Protein AF-A0A9P6AMF5-F1 (afdb_monomer_lite)

Secondary structure (DSSP, 8-state):
---------TT-B-TTS-BHHHHHHHHHHHHHHHHHHHHHHHHHHHHHHHHHHHHHHTT--GGGGTSSS--TTSSSSS----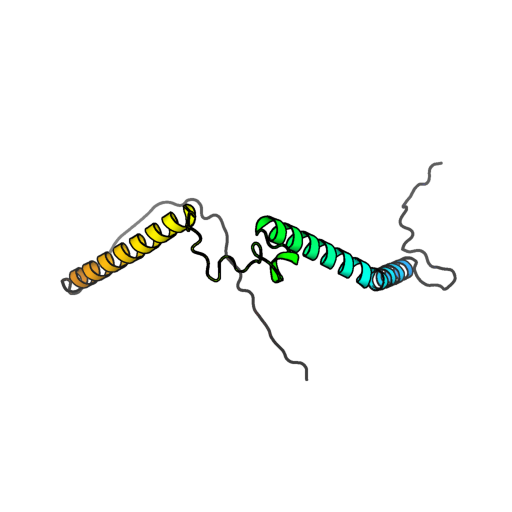--HHHHHHHHHHHHHHHHHHHHHHHHHHHHTT---------------------PPPP---------

Radius of gyration: 34.19 Å; chains: 1; bounding box: 90×81×62 Å

Organism: NCBI:txid1448309

Foldseek 3Di:
DDPPDDPPQQQPADPVRHGNVVVVVVVVVVVVVVCVVVVVVVVVVVVVVVVVVVQVVQQADPVVVVPDDGHNCCVVDPPDPPPDPVVVVVVVVVVVVVVVVVVVVVVVVVVVVPDDDDDDDDDDDDDDDDDDDDDDDDDDDDDDDDDD

Sequence (148 aa):
MSSQKTSNNDSCRDLNGRRISTIKEASRMAEYIENEPLRKKAAAEAQRSKLEALEKQLGIEPDSASSSSGQPGQVAGKKHRFDDTEYLEQSRDLVEGVKSAVAAGLLKKRKKAKTTPESPSGAGSKSGADAATSLAPKPVATEVVTTS

InterPro domains:
  IPR051421 RNA Processing and DNA Damage Response Regulator [PTHR12786] (2-123)
  IPR053822 SDE2-like domain [PF22782] (1-103)

Structure (mmCIF, N/CA/C/O backbone):
data_AF-A0A9P6AMF5-F1
#
_entry.id   AF-A0A9P6AMF5-F1
#
loop_
_atom_site.group_PDB
_atom_site.id
_atom_site.type_symbol
_atom_site.label_atom_id
_atom_site.label_alt_id
_atom_site.label_comp_id
_atom_site.label_asym_id
_atom_site.label_entity_id
_atom_site.label_seq_id
_atom_site.pdbx_PDB_ins_code
_atom_site.Cartn_x
_atom_site.Cartn_y
_atom_site.Cartn_z
_atom_site.occupancy
_atom_site.B_iso_or_equiv
_atom_site.auth_seq_id
_atom_site.auth_comp_id
_atom_site.auth_asym_id
_atom_site.auth_atom_id
_atom_site.pdbx_PDB_model_num
ATOM 1 N N . MET A 1 1 ? 45.291 15.670 -14.246 1.00 51.41 1 MET A N 1
ATOM 2 C CA . MET A 1 1 ? 44.085 16.206 -14.916 1.00 51.41 1 MET A CA 1
ATOM 3 C C . MET A 1 1 ? 42.904 15.296 -14.585 1.00 51.41 1 MET A C 1
ATOM 5 O O . MET A 1 1 ? 42.774 14.253 -15.206 1.00 51.41 1 MET A O 1
ATOM 9 N N . SER A 1 2 ? 42.095 15.621 -13.571 1.00 61.12 2 SER A N 1
ATOM 10 C CA . SER A 1 2 ? 40.886 14.842 -13.248 1.00 61.12 2 SER A CA 1
ATOM 11 C C . SER A 1 2 ? 39.688 15.477 -13.953 1.00 61.12 2 SER A C 1
ATOM 13 O O . SER A 1 2 ? 39.132 16.467 -13.484 1.00 61.12 2 SER A O 1
ATOM 15 N N . SER A 1 3 ? 39.350 14.966 -15.138 1.00 65.19 3 SER A N 1
ATOM 16 C CA . SER A 1 3 ? 38.223 15.440 -15.948 1.00 65.19 3 SER A CA 1
ATOM 17 C C . SER A 1 3 ? 36.984 14.573 -15.712 1.00 65.19 3 SER A C 1
ATOM 19 O O . SER A 1 3 ? 36.466 13.950 -16.634 1.00 65.19 3 SER A O 1
ATOM 21 N N . GLN A 1 4 ? 36.491 14.526 -14.473 1.00 71.31 4 GLN A N 1
ATOM 22 C CA . GLN A 1 4 ? 35.154 14.002 -14.176 1.00 71.31 4 GLN A CA 1
ATOM 23 C C . GLN A 1 4 ? 34.115 15.105 -14.412 1.00 71.31 4 GLN A C 1
ATOM 25 O O . GLN A 1 4 ? 33.608 15.720 -13.479 1.00 71.31 4 GLN A O 1
ATOM 30 N N . LYS A 1 5 ? 33.827 15.414 -15.678 1.00 71.94 5 LYS A N 1
ATOM 31 C CA . LYS A 1 5 ? 32.755 16.350 -16.037 1.00 71.94 5 LYS A CA 1
ATOM 32 C C . LYS A 1 5 ? 31.586 15.561 -16.620 1.00 71.94 5 LYS A C 1
ATOM 34 O O . LYS A 1 5 ? 31.575 15.217 -17.793 1.00 71.94 5 LYS A O 1
ATOM 39 N N . THR A 1 6 ? 30.614 15.313 -15.740 1.00 75.38 6 THR A N 1
ATOM 40 C CA . THR A 1 6 ? 29.293 14.698 -15.966 1.00 75.38 6 THR A CA 1
ATOM 41 C C . THR A 1 6 ? 29.317 13.198 -16.303 1.00 75.38 6 THR A C 1
ATOM 43 O O . THR A 1 6 ? 29.848 12.773 -17.321 1.00 75.38 6 THR A O 1
ATOM 46 N N . SER A 1 7 ? 28.730 12.373 -15.429 1.00 82.38 7 SER A N 1
ATOM 47 C CA . SER A 1 7 ? 28.591 10.913 -15.599 1.00 82.38 7 SER A CA 1
ATOM 48 C C . SER A 1 7 ? 27.304 10.507 -16.328 1.00 82.38 7 SER A C 1
ATOM 50 O O . SER A 1 7 ? 27.022 9.321 -16.501 1.00 82.38 7 SER A O 1
ATOM 52 N N . ASN A 1 8 ? 26.500 11.483 -16.756 1.00 86.19 8 ASN A N 1
ATOM 53 C CA . ASN A 1 8 ? 25.252 11.228 -17.454 1.00 86.19 8 ASN A CA 1
ATOM 54 C C . ASN A 1 8 ? 25.523 11.028 -18.956 1.00 86.19 8 ASN A C 1
ATOM 56 O O . ASN A 1 8 ? 25.661 11.980 -19.719 1.00 86.19 8 ASN A O 1
ATOM 60 N N . ASN A 1 9 ? 25.602 9.762 -19.363 1.00 89.88 9 ASN A N 1
ATOM 61 C CA . ASN A 1 9 ? 25.845 9.336 -20.744 1.00 89.88 9 ASN A CA 1
ATOM 62 C C . ASN A 1 9 ? 24.547 9.172 -21.565 1.00 89.88 9 ASN A C 1
ATOM 64 O O . ASN A 1 9 ? 24.549 8.598 -22.646 1.00 89.88 9 ASN A O 1
ATOM 68 N N . ASP A 1 10 ? 23.407 9.629 -21.052 1.00 90.94 10 ASP A N 1
ATOM 69 C CA . ASP A 1 10 ? 22.094 9.292 -21.610 1.00 90.94 10 ASP A CA 1
ATOM 70 C C . ASP A 1 10 ? 21.819 9.934 -22.979 1.00 90.94 10 ASP A C 1
ATOM 72 O O . ASP A 1 10 ? 21.096 9.380 -23.810 1.00 90.94 10 ASP A O 1
ATOM 76 N N . SER A 1 11 ? 22.484 11.061 -23.244 1.00 90.38 11 SER A N 1
ATOM 77 C CA . SER A 1 11 ? 22.462 11.773 -24.525 1.00 90.38 11 SER A CA 1
ATOM 78 C C . SER A 1 11 ? 23.265 11.083 -25.634 1.00 90.38 11 SER A C 1
ATOM 80 O O . SER A 1 11 ? 23.099 11.431 -26.808 1.00 90.38 11 SER A O 1
ATOM 82 N N . CYS A 1 12 ? 24.149 10.139 -25.295 1.00 92.06 12 CYS A N 1
ATOM 83 C CA . CYS A 1 12 ? 24.970 9.434 -26.275 1.00 92.06 12 CYS A CA 1
ATOM 84 C C . CYS A 1 12 ? 24.122 8.475 -27.126 1.00 92.06 12 CYS A C 1
ATOM 86 O O . CYS A 1 12 ? 23.030 8.053 -26.734 1.00 92.06 12 CYS A O 1
ATOM 88 N N . ARG A 1 13 ? 24.618 8.155 -28.326 1.00 94.50 13 ARG A N 1
ATOM 89 C CA . ARG A 1 13 ? 23.953 7.260 -29.284 1.00 94.50 13 ARG A CA 1
ATOM 90 C C . ARG A 1 13 ? 24.713 5.937 -29.394 1.00 94.50 13 ARG A C 1
ATOM 92 O O . ARG A 1 13 ? 25.936 5.940 -29.291 1.00 94.50 13 ARG A O 1
ATOM 99 N N . ASP A 1 14 ? 23.996 4.833 -29.589 1.00 90.62 14 ASP A N 1
ATOM 100 C CA . ASP A 1 14 ? 24.564 3.513 -29.868 1.00 90.62 14 ASP A CA 1
ATOM 101 C C . ASP A 1 14 ? 25.071 3.425 -31.321 1.00 90.62 14 ASP A C 1
ATOM 103 O O . ASP A 1 14 ? 24.826 4.310 -32.146 1.00 90.62 14 ASP A O 1
ATOM 107 N N . LEU A 1 15 ? 25.770 2.336 -31.655 1.00 93.44 15 LEU A N 1
ATOM 108 C CA . LEU A 1 15 ? 26.249 2.073 -33.021 1.00 93.44 15 LEU A CA 1
ATOM 109 C C . LEU A 1 15 ? 25.109 1.913 -34.046 1.00 93.44 15 LEU A C 1
ATOM 111 O O . LEU A 1 15 ? 25.352 1.975 -35.246 1.00 93.44 15 LEU A O 1
ATOM 115 N N . ASN A 1 16 ? 23.870 1.750 -33.579 1.00 91.31 16 ASN A N 1
ATOM 116 C CA . ASN A 1 16 ? 22.667 1.685 -34.404 1.00 91.31 16 ASN A CA 1
ATOM 117 C C . ASN A 1 16 ? 21.945 3.049 -34.493 1.00 91.31 16 ASN A C 1
ATOM 119 O O . ASN A 1 16 ? 20.861 3.137 -35.066 1.00 91.31 16 ASN A O 1
ATOM 123 N N . GLY A 1 17 ? 22.507 4.120 -33.915 1.00 93.12 17 GLY A N 1
ATOM 124 C CA . GLY A 1 17 ? 21.959 5.479 -33.941 1.00 93.12 17 GLY A CA 1
ATOM 125 C C . GLY A 1 17 ? 20.834 5.782 -32.936 1.00 93.12 17 GLY A C 1
ATOM 126 O O . GLY A 1 17 ? 20.306 6.904 -32.936 1.00 93.12 17 GLY A O 1
ATOM 127 N N . ARG A 1 18 ? 20.469 4.847 -32.053 1.00 93.62 18 ARG A N 1
ATOM 128 C CA . ARG A 1 18 ? 19.483 5.022 -30.968 1.00 93.62 18 ARG A CA 1
ATOM 129 C C . ARG A 1 18 ? 20.129 5.663 -29.746 1.00 93.62 18 ARG A C 1
ATOM 131 O O . ARG A 1 18 ? 21.302 5.441 -29.476 1.00 93.62 18 ARG A O 1
ATOM 138 N N . ARG A 1 19 ? 19.388 6.471 -28.984 1.00 94.88 19 ARG A N 1
ATOM 139 C CA . ARG A 1 19 ? 19.931 7.083 -27.757 1.00 94.88 19 ARG A CA 1
ATOM 140 C C . ARG A 1 19 ? 20.003 6.061 -26.630 1.00 94.88 19 ARG A C 1
ATOM 142 O O . ARG A 1 19 ? 19.106 5.233 -26.483 1.00 94.88 19 ARG A O 1
ATOM 149 N N . ILE A 1 20 ? 21.027 6.167 -25.793 1.00 92.94 20 ILE A N 1
ATOM 150 C CA . ILE A 1 20 ? 21.188 5.290 -24.630 1.00 92.94 20 ILE A CA 1
ATOM 151 C C . ILE A 1 20 ? 19.992 5.426 -23.674 1.00 92.94 20 ILE A C 1
ATOM 153 O O . ILE A 1 20 ? 19.556 4.419 -23.119 1.00 92.94 20 ILE A O 1
ATOM 157 N N . SER A 1 21 ? 19.394 6.619 -23.579 1.00 94.25 21 SER A N 1
ATOM 158 C CA . SER A 1 21 ? 18.140 6.857 -22.848 1.00 94.25 21 SER A CA 1
ATOM 159 C C . SER A 1 21 ? 17.018 5.909 -23.272 1.00 94.25 21 SER A C 1
ATOM 161 O O . SER A 1 21 ? 16.441 5.204 -22.450 1.00 94.25 21 SER A O 1
ATOM 163 N N . THR A 1 22 ? 16.776 5.810 -24.579 1.00 94.56 22 THR A N 1
ATOM 164 C CA . THR A 1 22 ? 15.692 4.991 -25.137 1.00 94.56 22 THR A CA 1
ATOM 165 C C . THR A 1 22 ? 15.927 3.499 -24.939 1.00 94.56 22 THR A C 1
ATOM 167 O O . THR A 1 22 ? 14.982 2.740 -24.756 1.00 94.56 22 THR A O 1
ATOM 170 N N . ILE A 1 23 ? 17.193 3.076 -24.927 1.00 94.19 23 ILE A N 1
ATOM 171 C CA . ILE A 1 23 ? 17.558 1.680 -24.679 1.00 94.19 23 ILE A CA 1
ATOM 172 C C . ILE A 1 23 ? 17.305 1.343 -23.211 1.00 94.19 23 ILE A C 1
ATOM 174 O O . ILE A 1 23 ? 16.657 0.345 -22.922 1.00 94.19 23 ILE A O 1
ATOM 178 N N . LYS A 1 24 ? 17.743 2.202 -22.284 1.00 94.19 24 LYS A N 1
ATOM 179 C CA . LYS A 1 24 ? 17.503 2.011 -20.847 1.00 94.19 24 LYS A CA 1
ATOM 180 C C . LYS A 1 24 ? 16.020 2.019 -20.498 1.00 94.19 24 LYS A C 1
ATOM 182 O O . LYS A 1 24 ? 15.602 1.251 -19.639 1.00 94.19 24 LYS A O 1
ATOM 187 N N . GLU A 1 25 ? 15.228 2.876 -21.137 1.00 95.12 25 GLU A N 1
ATOM 188 C CA . GLU A 1 25 ? 13.775 2.897 -20.956 1.00 95.12 25 GLU A CA 1
ATOM 189 C C . GLU A 1 25 ? 13.133 1.601 -21.457 1.00 95.12 25 GLU A C 1
ATOM 191 O O . GLU A 1 25 ? 12.354 0.996 -20.725 1.00 95.12 25 GLU A O 1
ATOM 196 N N . ALA A 1 26 ? 13.513 1.121 -22.645 1.00 94.75 26 ALA A N 1
ATOM 197 C CA . ALA A 1 26 ? 13.034 -0.158 -23.164 1.00 94.75 26 ALA A CA 1
ATOM 198 C C . ALA A 1 26 ? 13.433 -1.337 -22.259 1.00 94.75 26 ALA A C 1
ATOM 200 O O . ALA A 1 26 ? 12.591 -2.178 -21.954 1.00 94.75 26 ALA A O 1
ATOM 201 N N . SER A 1 27 ? 14.677 -1.368 -21.771 1.00 93.31 27 SER A N 1
ATOM 202 C CA . SER A 1 27 ? 15.156 -2.381 -20.822 1.00 93.31 27 SER A CA 1
ATOM 203 C C . SER A 1 27 ? 14.398 -2.327 -19.498 1.00 93.31 27 SER A C 1
ATOM 205 O O . SER A 1 27 ? 13.921 -3.355 -19.035 1.00 93.31 27 SER A O 1
ATOM 207 N N . ARG A 1 28 ? 14.185 -1.134 -18.928 1.00 94.69 28 ARG A N 1
ATOM 208 C CA . ARG A 1 28 ? 13.395 -0.969 -17.698 1.00 94.69 28 ARG A CA 1
ATOM 209 C C . ARG A 1 28 ? 11.955 -1.456 -17.879 1.00 94.69 28 ARG A C 1
ATOM 211 O O . ARG A 1 28 ? 11.393 -2.044 -16.960 1.00 94.69 28 ARG A O 1
ATOM 218 N N . MET A 1 29 ? 11.346 -1.202 -19.036 1.00 92.19 29 MET A N 1
ATOM 219 C CA . MET A 1 29 ? 9.990 -1.672 -19.332 1.00 92.19 29 MET A CA 1
ATOM 220 C C . MET A 1 29 ? 9.941 -3.192 -19.533 1.00 92.19 29 MET A C 1
ATOM 222 O O . MET A 1 29 ? 9.021 -3.831 -19.029 1.00 92.19 29 MET A O 1
ATOM 226 N N . ALA A 1 30 ? 10.939 -3.779 -20.197 1.00 93.38 30 ALA A N 1
ATOM 227 C CA . ALA A 1 30 ? 11.065 -5.230 -20.335 1.00 93.38 30 ALA A CA 1
ATOM 228 C C . ALA A 1 30 ? 11.243 -5.908 -18.968 1.00 93.38 30 ALA A C 1
ATOM 230 O O . ALA A 1 30 ? 10.468 -6.792 -18.615 1.00 93.38 30 ALA A O 1
ATOM 231 N N . GLU A 1 31 ? 12.164 -5.405 -18.142 1.00 92.75 31 GLU A N 1
ATOM 232 C CA . GLU A 1 31 ? 12.374 -5.875 -16.770 1.00 92.75 31 GLU A CA 1
ATOM 233 C C . GLU A 1 31 ? 11.109 -5.734 -15.916 1.00 92.75 31 GLU A C 1
ATOM 235 O O . GLU A 1 31 ? 10.838 -6.578 -15.066 1.00 92.75 31 GLU A O 1
ATOM 240 N N . TYR A 1 32 ? 10.314 -4.677 -16.103 1.00 90.81 32 TYR A N 1
ATOM 241 C CA . TYR A 1 32 ? 9.061 -4.508 -15.368 1.00 90.81 32 TYR A CA 1
ATOM 242 C C . TYR A 1 32 ? 8.047 -5.603 -15.719 1.00 90.81 32 TYR A C 1
ATOM 244 O O . TYR A 1 32 ? 7.451 -6.183 -14.812 1.00 90.81 32 TYR A O 1
ATOM 252 N N . ILE A 1 33 ? 7.899 -5.911 -17.011 1.00 91.56 33 ILE A N 1
ATOM 253 C CA . ILE A 1 33 ? 7.013 -6.970 -17.511 1.00 91.56 33 ILE A CA 1
ATOM 254 C C . ILE A 1 33 ? 7.496 -8.346 -17.026 1.00 91.56 33 ILE A C 1
ATOM 256 O O . ILE A 1 33 ? 6.703 -9.149 -16.539 1.00 91.56 33 ILE A O 1
ATOM 260 N N . GLU A 1 34 ? 8.802 -8.606 -17.082 1.00 89.44 34 GLU A N 1
ATOM 261 C CA . GLU A 1 34 ? 9.405 -9.862 -16.616 1.00 89.44 34 GLU A CA 1
ATOM 262 C C . GLU A 1 34 ? 9.295 -10.043 -15.094 1.00 89.44 34 GLU A C 1
ATOM 264 O O . GLU A 1 34 ? 9.076 -11.153 -14.605 1.00 89.44 34 GLU A O 1
ATOM 269 N N . ASN A 1 35 ? 9.379 -8.949 -14.332 1.00 90.88 35 ASN A N 1
ATOM 270 C CA . ASN A 1 35 ? 9.241 -8.960 -12.877 1.00 90.88 35 ASN A CA 1
ATOM 271 C C . ASN A 1 35 ? 7.782 -8.920 -12.393 1.00 90.88 35 ASN A C 1
ATOM 273 O O . ASN A 1 35 ? 7.546 -9.074 -11.191 1.00 90.88 35 ASN A O 1
ATOM 277 N N . GLU A 1 36 ? 6.783 -8.753 -13.267 1.00 83.56 36 GLU A N 1
ATOM 278 C CA . GLU A 1 36 ? 5.364 -8.830 -12.890 1.00 83.56 36 GLU A CA 1
ATOM 279 C C . GLU A 1 36 ? 4.995 -10.089 -12.089 1.00 83.56 36 GLU A C 1
ATOM 281 O O . GLU A 1 36 ? 4.381 -9.950 -11.023 1.00 83.56 36 GLU A O 1
ATOM 286 N N . PRO A 1 37 ? 5.335 -11.316 -12.533 1.00 83.50 37 PRO A N 1
ATOM 287 C CA . PRO A 1 37 ? 5.033 -12.520 -11.768 1.00 83.50 37 PRO A CA 1
ATOM 288 C C . PRO A 1 37 ? 5.747 -12.544 -10.415 1.00 83.50 37 PRO A C 1
ATOM 290 O O . PRO A 1 37 ? 5.167 -13.016 -9.440 1.00 83.50 37 PRO A O 1
ATOM 293 N N . LEU A 1 38 ? 6.969 -12.013 -10.319 1.00 84.94 38 LEU A N 1
ATOM 294 C CA . LEU A 1 38 ? 7.716 -11.957 -9.060 1.00 84.94 38 LEU A CA 1
ATOM 295 C C . LEU A 1 38 ? 7.090 -10.959 -8.079 1.00 84.94 38 LEU A C 1
ATOM 297 O O . LEU A 1 38 ? 6.919 -11.287 -6.907 1.00 84.94 38 LEU A O 1
ATOM 301 N N . ARG A 1 39 ? 6.648 -9.784 -8.550 1.00 76.56 39 ARG A N 1
ATOM 302 C CA . ARG A 1 39 ? 5.933 -8.806 -7.709 1.00 76.56 39 ARG A CA 1
ATOM 303 C C . ARG A 1 39 ? 4.566 -9.323 -7.265 1.00 76.56 39 ARG A C 1
ATOM 305 O O . ARG A 1 39 ? 4.198 -9.128 -6.110 1.00 76.56 39 ARG A O 1
ATOM 312 N N . LYS A 1 40 ? 3.835 -10.015 -8.147 1.00 84.75 40 LYS A N 1
ATOM 313 C CA . LYS A 1 40 ? 2.551 -10.658 -7.815 1.00 84.75 40 LYS A CA 1
ATOM 314 C C . LYS A 1 40 ? 2.736 -11.774 -6.779 1.00 84.75 40 LYS A C 1
ATOM 316 O O . LYS A 1 40 ? 1.962 -11.838 -5.830 1.00 84.75 40 LYS A O 1
ATOM 321 N N . LYS A 1 41 ? 3.783 -12.599 -6.906 1.00 86.38 41 LYS A N 1
ATOM 322 C CA . LYS A 1 41 ? 4.133 -13.632 -5.914 1.00 86.38 41 LYS A CA 1
ATOM 323 C C . LYS A 1 41 ? 4.533 -13.029 -4.569 1.00 86.38 41 LYS A C 1
ATOM 325 O O . LYS A 1 41 ? 3.977 -13.438 -3.562 1.00 86.38 41 LYS A O 1
ATOM 330 N N . ALA A 1 42 ? 5.383 -12.004 -4.553 1.00 84.12 42 ALA A N 1
ATOM 331 C CA . ALA A 1 42 ? 5.770 -11.322 -3.317 1.00 84.12 42 ALA A CA 1
ATOM 332 C C . ALA A 1 42 ? 4.568 -10.671 -2.605 1.00 84.12 42 ALA A C 1
ATOM 334 O O . ALA A 1 42 ? 4.441 -10.756 -1.385 1.00 84.12 42 ALA A O 1
ATOM 335 N N . ALA A 1 43 ? 3.642 -10.064 -3.358 1.00 84.50 43 ALA A N 1
ATOM 336 C CA . ALA A 1 43 ? 2.401 -9.531 -2.798 1.00 84.50 43 ALA A CA 1
ATOM 337 C C . ALA A 1 43 ? 1.491 -10.644 -2.254 1.00 84.50 43 ALA A C 1
ATOM 339 O O . ALA A 1 43 ? 0.921 -10.495 -1.174 1.00 84.50 43 ALA A O 1
ATOM 340 N N . ALA A 1 44 ? 1.381 -11.770 -2.965 1.00 86.50 44 ALA A N 1
ATOM 341 C CA . ALA A 1 44 ? 0.616 -12.927 -2.514 1.00 86.50 44 ALA A CA 1
ATOM 342 C C . ALA A 1 44 ? 1.235 -13.582 -1.269 1.00 86.50 44 ALA A C 1
ATOM 344 O O . ALA A 1 44 ? 0.500 -13.998 -0.383 1.00 86.50 44 ALA A O 1
ATOM 345 N N . GLU A 1 45 ? 2.561 -13.640 -1.158 1.00 82.94 45 GLU A N 1
ATOM 346 C CA . GLU A 1 45 ? 3.268 -14.145 0.024 1.00 82.94 45 GLU A CA 1
ATOM 347 C C . GLU A 1 45 ? 3.096 -13.218 1.230 1.00 82.94 45 GLU A C 1
ATOM 349 O O . GLU A 1 45 ? 2.846 -13.699 2.331 1.00 82.94 45 GLU A O 1
ATOM 354 N N . ALA A 1 46 ? 3.123 -11.896 1.031 1.00 85.44 46 ALA A N 1
ATOM 355 C CA . ALA A 1 46 ? 2.818 -10.929 2.086 1.00 85.44 46 ALA A CA 1
ATOM 356 C C . ALA A 1 46 ? 1.349 -10.997 2.541 1.00 85.44 46 ALA A C 1
ATOM 358 O O . ALA A 1 46 ? 1.046 -10.852 3.725 1.00 85.44 46 ALA A O 1
ATOM 359 N N . GLN A 1 47 ? 0.418 -11.232 1.611 1.00 85.38 47 GLN A N 1
ATOM 360 C CA . GLN A 1 47 ? -0.983 -11.469 1.957 1.00 85.38 47 GLN A CA 1
ATOM 361 C C . GLN A 1 47 ? -1.150 -12.801 2.688 1.00 85.38 47 GLN A C 1
ATOM 363 O O . GLN A 1 47 ? -1.827 -12.838 3.707 1.00 85.38 47 GLN A O 1
ATOM 368 N N . ARG A 1 48 ? -0.497 -13.872 2.225 1.00 85.50 48 ARG A N 1
ATOM 369 C CA . ARG A 1 48 ? -0.530 -15.188 2.874 1.00 85.50 48 ARG A CA 1
ATOM 370 C C . ARG A 1 48 ? 0.050 -15.152 4.278 1.00 85.50 48 ARG A C 1
ATOM 372 O O . ARG A 1 48 ? -0.597 -15.665 5.173 1.00 85.50 48 ARG A O 1
ATOM 379 N N . SER A 1 49 ? 1.189 -14.503 4.501 1.00 83.56 49 SER A N 1
ATOM 380 C CA . SER A 1 49 ? 1.766 -14.387 5.845 1.00 83.56 49 SER A CA 1
ATOM 381 C C . SER A 1 49 ? 0.884 -13.559 6.779 1.00 83.56 49 SER A C 1
ATOM 383 O O . SER A 1 49 ? 0.764 -13.882 7.958 1.00 83.56 49 SER A O 1
ATOM 385 N N . LYS A 1 50 ? 0.205 -12.526 6.259 1.00 86.75 50 LYS A N 1
ATOM 386 C CA . LYS A 1 50 ? -0.791 -11.767 7.022 1.00 86.75 50 LYS A CA 1
ATOM 387 C C . LYS A 1 50 ? -2.017 -12.615 7.362 1.00 86.75 50 LYS A C 1
ATOM 389 O O . LYS A 1 50 ? -2.493 -12.534 8.489 1.00 86.75 50 LYS A O 1
ATOM 394 N N . LEU A 1 51 ? -2.521 -13.408 6.417 1.00 79.94 51 LEU A N 1
ATOM 395 C CA . LEU A 1 51 ? -3.635 -14.325 6.666 1.00 79.94 51 LEU A CA 1
ATOM 396 C C . LEU A 1 51 ? -3.238 -15.410 7.668 1.00 79.94 51 LEU A C 1
ATOM 398 O O . LEU A 1 51 ? -3.944 -15.590 8.646 1.00 79.94 51 LEU A O 1
ATOM 402 N N . GLU A 1 52 ? -2.069 -16.024 7.512 1.00 84.50 52 GLU A N 1
ATOM 403 C CA . GLU A 1 52 ? -1.541 -17.035 8.431 1.00 84.50 52 GLU A CA 1
ATOM 404 C C . GLU A 1 52 ? -1.314 -16.464 9.842 1.00 84.50 52 GLU A C 1
ATOM 406 O O . GLU A 1 52 ? -1.610 -17.116 10.841 1.00 84.50 52 GLU A O 1
ATOM 411 N N . ALA A 1 53 ? -0.828 -15.224 9.961 1.00 84.06 53 ALA A N 1
ATOM 412 C CA . ALA A 1 53 ? -0.689 -14.555 11.255 1.00 84.06 53 ALA A CA 1
ATOM 413 C C . ALA A 1 53 ? -2.049 -14.326 11.931 1.00 84.06 53 ALA A C 1
ATOM 415 O O . ALA A 1 53 ? -2.175 -14.539 13.137 1.00 84.06 53 ALA A O 1
ATOM 416 N N . LEU A 1 54 ? -3.068 -13.928 11.163 1.00 81.75 54 LEU A N 1
ATOM 417 C CA . LEU A 1 54 ? -4.435 -13.786 11.665 1.00 81.75 54 LEU A CA 1
ATOM 418 C C . LEU A 1 54 ? -5.054 -15.146 12.013 1.00 81.75 54 LEU A C 1
ATOM 420 O O . LEU A 1 54 ? -5.733 -15.257 13.026 1.00 81.75 54 LEU A O 1
ATOM 424 N N . GLU A 1 55 ? -4.786 -16.190 11.233 1.00 80.56 55 GLU A N 1
ATOM 425 C CA . GLU A 1 55 ? -5.254 -17.555 11.494 1.00 80.56 55 GLU A CA 1
ATOM 426 C C . GLU A 1 55 ? -4.648 -18.131 12.775 1.00 80.56 55 GLU A C 1
ATOM 428 O O . GLU A 1 55 ? -5.373 -18.698 13.595 1.00 80.56 55 GLU A O 1
ATOM 433 N N . LYS A 1 56 ? -3.354 -17.888 13.014 1.00 79.12 56 LYS A N 1
ATOM 434 C CA . LYS A 1 56 ? -2.681 -18.219 14.279 1.00 79.12 56 LYS A CA 1
ATOM 435 C C . LYS A 1 56 ? -3.263 -17.447 15.461 1.00 79.12 56 LYS A C 1
ATOM 437 O O . LYS A 1 56 ? -3.483 -18.031 16.516 1.00 79.12 56 LYS A O 1
ATOM 442 N N . GLN A 1 57 ? -3.545 -16.152 15.295 1.00 76.75 57 GLN A N 1
ATOM 443 C CA . GLN A 1 57 ? -4.178 -15.332 16.339 1.00 76.75 57 GLN A CA 1
ATOM 444 C C . GLN A 1 57 ? -5.614 -15.776 16.648 1.00 76.75 57 GLN A C 1
ATOM 446 O O . GLN A 1 57 ? -6.053 -15.680 17.791 1.00 76.75 57 GLN A O 1
ATOM 451 N N . LEU A 1 58 ? -6.336 -16.274 15.644 1.00 72.44 58 LEU A N 1
ATOM 452 C CA . LEU A 1 58 ? -7.714 -16.749 15.768 1.00 72.44 58 LEU A CA 1
ATOM 453 C C . LEU A 1 58 ? -7.818 -18.254 16.098 1.00 72.44 58 LEU A C 1
ATOM 455 O O . LEU A 1 58 ? -8.930 -18.756 16.266 1.00 72.44 58 LEU A O 1
ATOM 459 N N . GLY A 1 59 ? -6.693 -18.972 16.216 1.00 64.06 59 GLY A N 1
ATOM 460 C CA . GLY A 1 59 ? -6.641 -20.384 16.616 1.00 64.06 59 GLY A CA 1
ATOM 461 C C . GLY A 1 59 ? -7.280 -21.339 15.605 1.00 64.06 59 GLY A C 1
ATOM 462 O O . GLY A 1 59 ? -8.030 -22.238 15.987 1.00 64.06 59 GLY A O 1
ATOM 463 N N . ILE A 1 60 ? -7.044 -21.097 14.317 1.00 63.53 60 ILE A N 1
ATOM 464 C CA . ILE A 1 60 ? -7.664 -21.799 13.193 1.00 63.53 60 ILE A CA 1
ATOM 465 C C . ILE A 1 60 ? -6.655 -22.797 12.626 1.00 63.53 60 ILE A C 1
ATOM 467 O O . ILE A 1 60 ? -5.861 -22.447 11.761 1.00 63.53 60 ILE A O 1
ATOM 471 N N . GLU A 1 61 ? -6.656 -24.026 13.128 1.00 55.97 61 GLU A N 1
ATOM 472 C CA . GLU A 1 61 ? -5.781 -25.097 12.644 1.00 55.97 61 GLU A CA 1
ATOM 473 C C . GLU A 1 61 ? -6.528 -25.949 11.597 1.00 55.97 61 GLU A C 1
ATOM 475 O O . GLU A 1 61 ? -7.669 -26.365 11.841 1.00 55.97 61 GLU A O 1
ATOM 480 N N . PRO A 1 62 ? -5.922 -26.253 10.432 1.00 57.47 62 PRO A N 1
ATOM 481 C CA . PRO A 1 62 ? -6.590 -26.967 9.339 1.00 57.47 62 PRO A CA 1
ATOM 482 C C . PRO A 1 62 ? -6.983 -28.416 9.692 1.00 57.47 62 PRO A C 1
ATOM 484 O O . PRO A 1 62 ? -7.956 -28.930 9.139 1.00 57.47 62 PRO A O 1
ATOM 487 N N . ASP A 1 63 ? -6.309 -29.051 10.657 1.00 48.88 63 ASP A N 1
ATOM 488 C CA . ASP A 1 63 ? -6.610 -30.418 11.119 1.00 48.88 63 ASP A CA 1
ATOM 489 C C . ASP A 1 63 ? -7.824 -30.505 12.061 1.00 48.88 63 ASP A C 1
ATOM 491 O O . ASP A 1 63 ? -8.382 -31.582 12.292 1.00 48.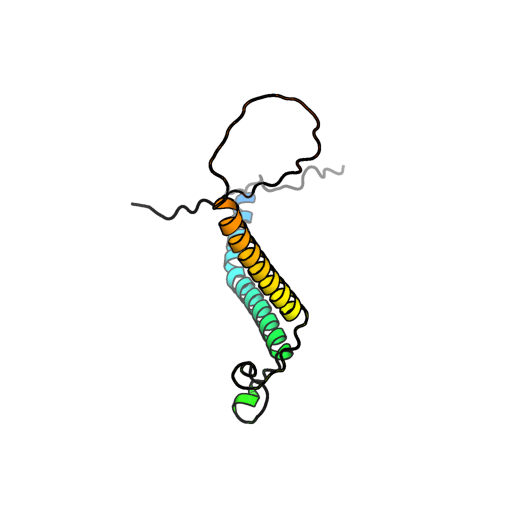88 63 ASP A O 1
ATOM 495 N N . SER A 1 64 ? -8.330 -29.370 12.555 1.00 48.81 64 SER A N 1
ATOM 496 C CA . SER A 1 64 ? -9.546 -29.357 13.372 1.00 48.81 64 SER A CA 1
ATOM 497 C C . SER A 1 64 ? -10.848 -29.441 12.561 1.00 48.81 64 SER A C 1
ATOM 499 O O . SER A 1 64 ? -11.951 -29.443 13.115 1.00 48.81 64 SER A O 1
ATOM 501 N N . ALA A 1 65 ? -10.750 -29.574 11.237 1.00 49.25 65 ALA A N 1
ATOM 502 C CA . ALA A 1 65 ? -11.901 -29.873 10.392 1.00 49.25 65 ALA A CA 1
ATOM 503 C C . ALA A 1 65 ? -12.434 -31.313 10.579 1.00 49.25 65 ALA A C 1
ATOM 505 O O . ALA A 1 65 ? -13.573 -31.576 10.198 1.00 49.25 65 ALA A O 1
ATOM 506 N N . SER A 1 66 ? -11.662 -32.233 11.186 1.00 49.84 66 SER A N 1
ATOM 507 C CA . SER A 1 66 ? -12.078 -33.639 11.375 1.00 49.84 66 SER A CA 1
ATOM 508 C C . SER A 1 66 ? -12.122 -34.126 12.828 1.00 49.84 66 SER A C 1
ATOM 510 O O . SER A 1 66 ? -12.760 -35.143 13.103 1.00 49.84 66 SER A O 1
ATOM 512 N N . SER A 1 67 ? -11.515 -33.430 13.783 1.00 47.69 67 SER A N 1
ATOM 513 C CA . SER A 1 67 ? -11.731 -33.710 15.203 1.00 47.69 67 SER A CA 1
ATOM 514 C C . SER A 1 67 ? -11.459 -32.446 16.000 1.00 47.69 67 SER A C 1
ATOM 516 O O . SER A 1 67 ? -10.323 -32.000 16.059 1.00 47.69 67 SER A O 1
ATOM 518 N N . SER A 1 68 ? -12.523 -31.876 16.569 1.00 48.69 68 SER A N 1
ATOM 519 C CA . SER A 1 68 ? -12.542 -30.946 17.708 1.00 48.69 68 SER A CA 1
ATOM 520 C C . SER A 1 68 ? -11.421 -29.894 17.830 1.00 48.69 68 SER A C 1
ATOM 522 O O . SER A 1 68 ? -10.272 -30.230 18.070 1.00 48.69 68 SER A O 1
ATOM 524 N N . SER A 1 69 ? -11.835 -28.619 17.865 1.00 44.91 69 SER A N 1
ATOM 525 C CA . SER A 1 69 ? -11.106 -27.413 18.329 1.00 44.91 69 SER A CA 1
ATOM 526 C C . SER A 1 69 ? -10.152 -26.673 17.372 1.00 44.91 69 SER A C 1
ATOM 528 O O . SER A 1 69 ? -8.949 -26.899 17.393 1.00 44.91 69 SER A O 1
ATOM 530 N N . GLY A 1 70 ? -10.700 -25.697 16.630 1.00 44.69 70 GLY A N 1
ATOM 531 C CA . GLY A 1 70 ? -9.931 -24.570 16.084 1.00 44.69 70 GLY A CA 1
ATOM 532 C C . GLY A 1 70 ? -10.213 -24.257 14.618 1.00 44.69 70 GLY A C 1
ATOM 533 O O . GLY A 1 70 ? -9.384 -24.523 13.768 1.00 44.69 70 GLY A O 1
ATOM 534 N N . GLN A 1 71 ? -11.385 -23.698 14.310 1.00 40.28 71 GLN A N 1
ATOM 535 C CA . GLN A 1 71 ? -11.735 -23.110 13.006 1.00 40.28 71 GLN A CA 1
ATOM 536 C C . GLN A 1 71 ? -12.245 -21.672 13.274 1.00 40.28 71 GLN A C 1
ATOM 538 O O . GLN A 1 71 ? -12.767 -21.443 14.374 1.00 40.28 71 GLN A O 1
ATOM 543 N N . PRO A 1 72 ? -12.204 -20.725 12.303 1.00 45.00 72 PRO A N 1
ATOM 544 C CA . PRO A 1 72 ? -12.570 -19.300 12.458 1.00 45.00 72 PRO A CA 1
ATOM 545 C C . PRO A 1 72 ? -14.053 -19.110 12.773 1.00 45.00 72 PRO A C 1
ATOM 547 O O . PRO A 1 72 ? -14.548 -17.994 12.871 1.00 45.00 72 PRO A O 1
ATOM 550 N N . GLY A 1 73 ? -14.795 -20.209 12.863 1.00 45.53 73 GLY A N 1
ATOM 551 C CA . GLY A 1 73 ? -16.201 -20.277 13.196 1.00 45.53 73 GLY A CA 1
ATOM 552 C C . GLY A 1 73 ? -16.490 -20.285 14.695 1.00 45.53 73 GLY A C 1
ATOM 553 O O . GLY A 1 73 ? -17.627 -20.546 15.056 1.00 45.53 73 GLY A O 1
ATOM 554 N N . GLN A 1 74 ? -15.547 -19.983 15.597 1.00 48.50 74 GLN A N 1
ATOM 555 C CA . GLN A 1 74 ? -15.872 -19.810 17.029 1.00 48.50 74 GLN A CA 1
ATOM 556 C C . GLN A 1 74 ? -16.415 -18.414 17.397 1.00 48.50 74 GLN A C 1
ATOM 558 O O . GLN A 1 74 ? -16.473 -18.071 18.570 1.00 48.50 74 GLN A O 1
ATOM 563 N N . VAL A 1 75 ? -16.914 -17.649 16.419 1.00 48.28 75 VAL A N 1
ATOM 564 C CA . VAL A 1 75 ? -17.999 -16.662 16.634 1.00 48.28 75 VAL A CA 1
ATOM 565 C C . VAL A 1 75 ? -19.326 -17.158 16.031 1.00 48.28 75 VAL A C 1
ATOM 567 O O . VAL A 1 75 ? -20.403 -16.697 16.399 1.00 48.28 75 VAL A O 1
ATOM 570 N N . ALA A 1 76 ? -19.293 -18.181 15.174 1.00 53.38 76 ALA A N 1
ATOM 571 C CA . ALA A 1 76 ? -20.476 -18.853 14.652 1.00 53.38 76 ALA A CA 1
ATOM 572 C C . ALA A 1 76 ? -20.842 -20.055 15.547 1.00 53.38 76 ALA A C 1
ATOM 574 O O . ALA A 1 76 ? -20.647 -21.211 15.189 1.00 53.38 76 ALA A O 1
ATOM 575 N N . GLY A 1 77 ? -21.372 -19.778 16.746 1.00 53.25 77 GLY A N 1
ATOM 576 C CA . GLY A 1 77 ? -22.089 -20.786 17.547 1.00 53.25 77 GLY A CA 1
ATOM 577 C C . GLY A 1 77 ? -21.487 -21.178 18.900 1.00 53.25 77 GLY A C 1
ATOM 578 O O . GLY A 1 77 ? -22.105 -21.958 19.623 1.00 53.25 77 GLY A O 1
ATOM 579 N N . LYS A 1 78 ? -20.342 -20.619 19.310 1.00 59.31 78 LYS A N 1
ATOM 580 C CA . LYS A 1 78 ? -19.869 -20.712 20.704 1.00 59.31 78 LYS A CA 1
ATOM 581 C C . LYS A 1 78 ? -20.091 -19.380 21.412 1.00 59.31 78 LYS A C 1
ATOM 583 O O . LYS A 1 78 ? -19.838 -18.326 20.840 1.00 59.31 78 LYS A O 1
ATOM 588 N N . LYS A 1 79 ? -20.593 -19.426 22.651 1.00 68.75 79 LYS A N 1
ATOM 589 C CA . LYS A 1 79 ? -20.827 -18.239 23.491 1.00 68.75 79 LYS A CA 1
ATOM 590 C C . LYS A 1 79 ? -19.477 -17.643 23.910 1.00 68.75 79 LYS A C 1
ATOM 592 O O . LYS A 1 79 ? -18.998 -17.916 25.005 1.00 68.75 79 LYS A O 1
ATOM 597 N N . HIS A 1 80 ? -18.850 -16.880 23.022 1.00 69.25 80 HIS A N 1
ATOM 598 C CA . HIS A 1 80 ? -17.702 -16.045 23.351 1.00 69.25 80 HIS A CA 1
ATOM 599 C C . HIS A 1 80 ? -18.184 -14.923 24.279 1.00 69.25 80 HIS A C 1
ATOM 601 O O . HIS A 1 80 ? -19.153 -14.231 23.949 1.00 69.25 80 HIS A O 1
ATOM 607 N N . ARG A 1 81 ? -17.570 -14.768 25.462 1.00 75.56 81 ARG A N 1
ATOM 608 C CA . ARG A 1 81 ? -17.885 -13.617 26.317 1.00 75.56 81 ARG A CA 1
ATOM 609 C C . ARG A 1 81 ? -17.359 -12.368 25.624 1.00 75.56 81 ARG A C 1
ATOM 611 O O . ARG A 1 81 ? -16.206 -12.304 25.217 1.00 75.56 81 ARG A O 1
ATOM 618 N N . PHE A 1 82 ? -18.260 -11.426 25.392 1.00 77.56 82 PHE A N 1
ATOM 619 C CA . PHE A 1 82 ? -17.941 -10.174 24.732 1.00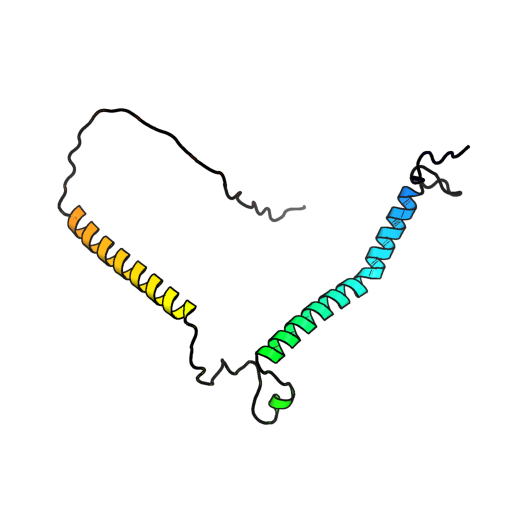 77.56 82 PHE A CA 1
ATOM 620 C C . PHE A 1 82 ? -17.349 -9.216 25.771 1.00 77.56 82 PHE A C 1
ATOM 622 O O . PHE A 1 82 ? -18.088 -8.493 26.436 1.00 77.56 82 PHE A O 1
ATOM 629 N N . ASP A 1 83 ? -16.028 -9.277 25.935 1.00 79.50 83 ASP A N 1
ATOM 630 C CA . ASP A 1 83 ? -15.268 -8.515 26.934 1.00 79.50 83 ASP A CA 1
ATOM 631 C C . ASP A 1 83 ? -14.492 -7.353 26.277 1.00 79.50 83 ASP A C 1
ATOM 633 O O . ASP A 1 83 ? -13.347 -7.073 26.619 1.00 79.50 83 ASP A O 1
ATOM 637 N N . ASP A 1 84 ? -15.112 -6.688 25.298 1.00 88.00 84 ASP A N 1
ATOM 638 C CA . ASP A 1 84 ? -14.568 -5.483 24.667 1.00 88.00 84 ASP A CA 1
ATOM 639 C C . ASP A 1 84 ? -15.070 -4.233 25.410 1.00 88.00 84 ASP A C 1
ATOM 641 O O . ASP A 1 84 ? -16.237 -3.839 25.301 1.00 88.00 84 ASP A O 1
ATOM 645 N N . THR A 1 85 ? -14.201 -3.634 26.226 1.00 85.50 85 THR A N 1
ATOM 646 C CA . THR A 1 85 ? -14.540 -2.472 27.060 1.00 85.50 85 THR A CA 1
ATOM 647 C C . THR A 1 85 ? -14.793 -1.216 26.234 1.00 85.50 85 THR A C 1
ATOM 649 O O . THR A 1 85 ? -15.703 -0.457 26.565 1.00 85.50 85 THR A O 1
ATOM 652 N N . GLU A 1 86 ? -14.052 -1.020 25.139 1.00 90.00 86 GLU A N 1
ATOM 653 C CA . GLU A 1 86 ? -14.177 0.166 24.285 1.00 90.00 86 GLU A CA 1
ATOM 654 C C . GLU A 1 86 ? -15.534 0.183 23.580 1.00 90.00 86 GLU A C 1
ATOM 656 O O . GLU A 1 86 ? -16.240 1.193 23.586 1.00 90.00 86 GLU A O 1
ATOM 661 N N . TYR A 1 87 ? -15.952 -0.966 23.041 1.00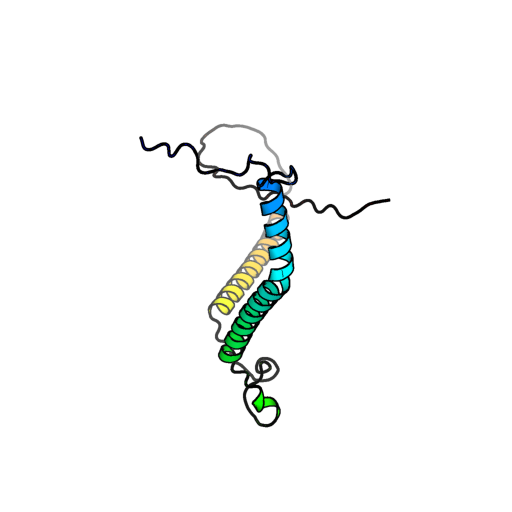 92.12 87 TYR A N 1
ATOM 662 C CA . TYR A 1 87 ? -17.269 -1.095 22.424 1.00 92.12 87 TYR A CA 1
ATOM 663 C C . TYR A 1 87 ? -18.399 -0.834 23.427 1.00 92.12 87 TYR A C 1
ATOM 665 O O . TYR A 1 87 ? -19.390 -0.171 23.105 1.00 92.12 87 TYR A O 1
ATOM 673 N N . LEU A 1 88 ? -18.276 -1.345 24.658 1.00 92.94 88 LEU A N 1
ATOM 674 C CA . LEU A 1 88 ? -19.292 -1.137 25.689 1.00 92.94 88 LEU A CA 1
ATOM 675 C C . LEU A 1 88 ? -19.420 0.342 26.074 1.00 92.94 88 LEU A C 1
ATOM 677 O O . LEU A 1 88 ? -20.545 0.817 26.229 1.00 92.94 88 LEU A O 1
ATOM 681 N N . GLU A 1 89 ? -18.317 1.078 26.184 1.00 92.50 89 GLU A N 1
ATOM 682 C CA . GLU A 1 89 ? -18.327 2.527 26.430 1.00 92.50 89 GLU A CA 1
ATOM 683 C C . GLU A 1 89 ? -18.954 3.294 25.262 1.00 92.50 89 GLU A C 1
ATOM 685 O O . GLU A 1 89 ? -19.936 4.009 25.459 1.00 92.50 89 GLU A O 1
ATOM 690 N N . GLN A 1 90 ? -18.514 3.033 24.029 1.00 94.75 90 GLN A N 1
ATOM 691 C CA . GLN A 1 90 ? -19.082 3.655 22.828 1.00 94.75 90 GLN A CA 1
ATOM 692 C C . GLN A 1 90 ? -20.588 3.397 22.703 1.00 94.75 90 GLN A C 1
ATOM 694 O O . GLN A 1 90 ? -21.363 4.294 22.371 1.00 94.75 90 GLN A O 1
ATOM 699 N N . SER A 1 91 ? -21.036 2.175 22.999 1.00 94.94 91 SER A N 1
ATOM 700 C CA . SER A 1 91 ? -22.460 1.838 22.962 1.00 94.94 91 SER A CA 1
ATOM 701 C C . SER A 1 91 ? -23.270 2.627 23.997 1.00 94.94 91 SER A C 1
ATOM 703 O O . SER A 1 91 ? -24.390 3.055 23.705 1.00 94.94 91 SER A O 1
ATOM 705 N N . ARG A 1 92 ? -22.707 2.865 25.192 1.00 95.06 92 ARG A N 1
ATOM 706 C CA . ARG A 1 92 ? -23.344 3.664 26.247 1.00 95.06 92 ARG A CA 1
ATOM 707 C C . ARG A 1 92 ? -23.446 5.125 25.830 1.00 95.06 92 ARG A C 1
ATOM 709 O O . ARG A 1 92 ? -24.541 5.680 25.924 1.00 95.06 92 ARG A O 1
ATOM 716 N N . ASP A 1 93 ? -22.372 5.688 25.288 1.00 96.31 93 ASP A N 1
ATOM 717 C CA . ASP A 1 93 ? -22.322 7.079 24.828 1.00 96.31 93 ASP A CA 1
ATOM 718 C C . ASP A 1 93 ? -23.326 7.339 23.697 1.00 96.31 93 ASP A C 1
ATOM 720 O O . ASP A 1 93 ? -24.069 8.324 23.718 1.00 96.31 93 ASP A O 1
ATOM 724 N N . LEU A 1 94 ? -23.422 6.419 22.730 1.00 96.44 94 LEU A N 1
ATOM 725 C CA . LEU A 1 94 ? -24.403 6.505 21.646 1.00 96.44 94 LEU A CA 1
ATOM 726 C C . LEU A 1 94 ? -25.839 6.477 22.183 1.00 96.44 94 LEU A C 1
ATOM 728 O O . LEU A 1 94 ? -26.682 7.281 21.774 1.00 96.44 94 LEU A O 1
ATOM 732 N N . VAL A 1 95 ? -26.131 5.574 23.122 1.00 97.50 95 VAL A N 1
ATOM 733 C CA . VAL A 1 95 ? -27.458 5.468 23.741 1.00 97.50 95 VAL A CA 1
ATOM 734 C C . VAL A 1 95 ? -27.793 6.719 24.560 1.00 97.50 95 VAL A C 1
ATOM 736 O O . VAL A 1 95 ? -28.937 7.181 24.523 1.00 97.50 95 VAL A O 1
ATOM 739 N N . GLU A 1 96 ? -26.833 7.292 25.282 1.00 97.19 96 GLU A N 1
ATOM 740 C CA . GLU A 1 96 ? -27.012 8.546 26.020 1.00 97.19 96 GLU A CA 1
ATOM 741 C C . GLU A 1 96 ? -27.242 9.740 25.080 1.00 97.19 96 GLU A C 1
ATOM 743 O O . GLU A 1 96 ? -28.174 10.526 25.287 1.00 97.19 96 GLU A O 1
ATOM 748 N N . GLY A 1 97 ? -26.481 9.833 23.988 1.00 97.00 97 GLY A N 1
ATOM 749 C CA . GLY A 1 97 ? -26.666 10.835 22.938 1.00 97.00 97 GLY A CA 1
ATOM 750 C C . GLY A 1 97 ? -28.066 10.785 22.318 1.00 97.00 97 GLY A C 1
ATOM 751 O O . GLY A 1 97 ? -28.740 11.810 22.202 1.00 97.00 97 GLY A O 1
ATOM 752 N N . VAL A 1 98 ? -28.569 9.589 21.999 1.00 97.38 98 VAL A N 1
ATOM 753 C CA . VAL A 1 98 ? -29.936 9.419 21.476 1.00 97.38 98 VAL A CA 1
ATOM 754 C C . VAL A 1 98 ? -30.983 9.812 22.521 1.00 97.38 98 VAL A C 1
ATOM 756 O O . VAL A 1 98 ? -31.914 10.559 22.210 1.00 97.38 98 VAL A O 1
ATOM 759 N N . LYS A 1 99 ? -30.837 9.365 23.776 1.00 96.12 99 LYS A N 1
ATOM 760 C CA . LYS A 1 99 ? -31.771 9.705 24.865 1.00 96.12 99 LYS A CA 1
ATOM 761 C C . LYS A 1 99 ? -31.831 11.212 25.114 1.00 96.12 99 LYS A C 1
ATOM 763 O O . LYS A 1 99 ? -32.927 11.768 25.225 1.00 96.12 99 LYS A O 1
ATOM 768 N N . SER A 1 100 ? -30.681 11.880 25.160 1.00 95.94 100 SER A N 1
ATOM 769 C CA . SER A 1 100 ? -30.601 13.329 25.358 1.00 95.94 100 SER A CA 1
ATOM 770 C C . SER A 1 100 ? -31.204 14.101 24.179 1.00 95.94 100 SER A C 1
ATOM 772 O O . SER A 1 100 ? -31.975 15.038 24.396 1.00 95.94 100 SER A O 1
ATOM 774 N N . ALA A 1 101 ? -30.958 13.672 22.937 1.00 95.75 101 ALA A N 1
ATOM 775 C CA . ALA A 1 101 ? -31.532 14.284 21.741 1.00 95.75 101 ALA A CA 1
ATOM 776 C C . ALA A 1 101 ? -33.062 14.138 21.684 1.00 95.75 101 ALA A C 1
ATOM 778 O O . ALA A 1 101 ? -33.760 15.106 21.373 1.00 95.75 101 ALA A O 1
ATOM 779 N N . VAL A 1 102 ? -33.599 12.966 22.039 1.00 95.31 102 VAL A N 1
ATOM 780 C CA . VAL A 1 102 ? -35.050 12.724 22.113 1.00 95.31 102 VAL A CA 1
ATOM 781 C C . VAL A 1 102 ? -35.689 13.566 23.219 1.00 95.31 102 VAL A C 1
ATOM 783 O O . VAL A 1 102 ? -36.700 14.231 22.974 1.00 95.31 102 VAL A O 1
ATOM 786 N N . ALA A 1 103 ? -35.085 13.612 24.411 1.00 92.06 103 ALA A N 1
ATOM 787 C CA . ALA A 1 103 ? -35.558 14.449 25.514 1.00 92.06 103 ALA A CA 1
ATOM 788 C C . ALA A 1 103 ? -35.544 15.939 25.134 1.00 92.06 103 ALA A C 1
ATOM 790 O O . ALA A 1 103 ? -36.545 16.643 25.302 1.00 92.06 103 ALA A O 1
ATOM 791 N N . ALA A 1 104 ? -34.449 16.411 24.534 1.00 90.81 104 ALA A N 1
ATOM 792 C CA . ALA A 1 104 ? -34.336 17.772 24.031 1.00 90.81 104 ALA A CA 1
ATOM 793 C C . ALA A 1 104 ? -35.359 18.054 22.921 1.00 90.81 104 ALA A C 1
ATOM 795 O O . ALA A 1 104 ? -35.949 19.131 22.905 1.00 90.81 104 ALA A O 1
ATOM 796 N N . GLY A 1 105 ? -35.612 17.110 22.014 1.00 90.88 105 GLY A N 1
ATOM 797 C CA . GLY A 1 105 ? -36.609 17.234 20.951 1.00 90.88 105 GLY A CA 1
ATOM 798 C C . GLY A 1 105 ? -38.035 17.361 21.490 1.00 90.88 105 GLY A C 1
ATOM 799 O O . GLY A 1 105 ? -38.786 18.239 21.057 1.00 90.88 105 GLY A O 1
ATOM 800 N N . LEU A 1 106 ? -38.398 16.555 22.490 1.00 86.19 106 LEU A N 1
ATOM 801 C CA . LEU A 1 106 ? -39.727 16.590 23.102 1.00 86.19 106 LEU A CA 1
ATOM 802 C C . LEU A 1 106 ? -39.952 17.875 23.917 1.00 86.19 106 LEU A C 1
ATOM 804 O O . LEU A 1 106 ? -41.015 18.495 23.816 1.00 86.19 106 LEU A O 1
ATOM 808 N N . LEU A 1 107 ? -38.936 18.326 24.661 1.00 77.56 107 LEU A N 1
ATOM 809 C CA . LEU A 1 107 ? -38.968 19.584 25.414 1.00 77.56 107 LEU A CA 1
ATOM 810 C C . LEU A 1 107 ? -38.961 20.813 24.489 1.00 77.56 107 LEU A C 1
ATOM 812 O O . LEU A 1 107 ? -39.700 21.768 24.730 1.00 77.56 107 LEU A O 1
ATOM 816 N N . LYS A 1 108 ? -38.207 20.784 23.382 1.00 72.50 108 LYS A N 1
ATOM 817 C CA . LYS A 1 108 ? -38.218 21.848 22.361 1.00 72.50 108 LYS A CA 1
ATOM 818 C C . LYS A 1 108 ? -39.558 21.914 21.624 1.00 72.50 108 LYS A C 1
ATOM 820 O O . LYS A 1 108 ? -40.038 23.017 21.371 1.00 72.50 108 LYS A O 1
ATOM 825 N N . LYS A 1 109 ? -40.216 20.776 21.355 1.00 63.78 109 LYS A N 1
ATOM 826 C CA . LYS A 1 109 ? -41.582 20.744 20.794 1.00 63.78 109 LYS A CA 1
ATOM 827 C C . LYS A 1 109 ? -42.616 21.316 21.774 1.00 63.78 109 LYS A C 1
ATOM 829 O O . LYS A 1 109 ? -43.506 22.047 21.353 1.00 63.78 109 LYS A O 1
ATOM 834 N N . ARG A 1 110 ? -42.466 21.061 23.081 1.00 60.41 110 ARG A N 1
ATOM 835 C CA . ARG A 1 110 ? -43.315 21.656 24.135 1.00 60.41 110 ARG A CA 1
ATOM 836 C C . ARG A 1 110 ? -43.070 23.163 24.310 1.00 60.41 110 ARG A C 1
ATOM 838 O O . ARG A 1 110 ? -44.031 23.898 24.507 1.00 60.41 110 ARG A O 1
ATOM 845 N N . LYS A 1 111 ? -41.823 23.642 24.183 1.00 59.41 111 LYS A N 1
ATOM 846 C CA . LYS A 1 111 ? -41.481 25.076 24.287 1.00 59.41 111 LYS A CA 1
ATOM 847 C C . LYS A 1 111 ? -41.885 25.876 23.040 1.00 59.41 111 LYS A C 1
ATOM 849 O O . LYS A 1 111 ? -42.380 26.988 23.180 1.00 59.41 111 LYS A O 1
ATOM 854 N N . LYS A 1 112 ? -41.771 25.301 21.835 1.00 57.25 112 LYS A N 1
ATOM 855 C CA . LYS A 1 112 ? -42.195 25.950 20.577 1.00 57.25 112 LYS A CA 1
ATOM 856 C C . LYS A 1 112 ? -43.721 25.998 20.391 1.00 57.25 112 LYS A C 1
ATOM 858 O O . LYS A 1 112 ? -44.203 26.779 19.583 1.00 57.25 112 LYS A O 1
ATOM 863 N N . ALA A 1 113 ? -44.482 25.236 21.182 1.00 53.81 113 ALA A N 1
ATOM 864 C CA . ALA A 1 113 ? -45.941 25.343 21.265 1.00 53.81 113 ALA A CA 1
ATOM 865 C C . ALA A 1 113 ? -46.440 26.470 22.206 1.00 53.81 113 ALA A C 1
ATOM 867 O O . ALA A 1 113 ? -47.646 26.676 22.300 1.00 53.81 113 ALA A O 1
ATOM 868 N N . LYS A 1 114 ? -45.547 27.202 22.902 1.00 50.78 114 LYS A N 1
ATOM 869 C CA . LYS A 1 114 ? -45.903 28.310 23.819 1.00 50.78 114 LYS A CA 1
ATOM 870 C C . LYS A 1 114 ? -45.377 29.689 23.371 1.00 50.78 114 LYS A C 1
ATOM 872 O O . LYS A 1 114 ? -45.403 30.629 24.156 1.00 50.78 114 LYS A O 1
ATOM 877 N N . THR A 1 115 ? -44.910 29.848 22.133 1.00 40.28 115 THR A N 1
ATOM 878 C CA . THR A 1 115 ? -44.469 31.161 21.626 1.00 40.28 115 THR A CA 1
ATOM 879 C C . THR A 1 115 ? -44.962 31.386 20.197 1.00 40.28 115 THR A C 1
ATOM 881 O O . THR A 1 115 ? -44.376 30.872 19.243 1.00 40.28 115 THR A O 1
ATOM 884 N N . THR A 1 116 ? -46.045 32.152 20.066 1.00 35.50 116 THR A N 1
ATOM 885 C CA . THR A 1 116 ? -46.365 32.962 18.878 1.00 35.50 116 THR A CA 1
ATOM 886 C C . THR A 1 116 ? -45.243 33.986 18.613 1.00 35.50 116 THR A C 1
ATOM 888 O O . THR A 1 116 ? -44.486 34.298 19.535 1.00 35.50 116 THR A O 1
ATOM 891 N N . PRO A 1 117 ? -45.072 34.470 17.366 1.00 45.84 117 PRO A N 1
ATOM 892 C CA . PRO A 1 117 ? -43.905 35.246 16.961 1.00 45.84 117 PRO A CA 1
ATOM 893 C C . PRO A 1 117 ? -44.078 36.732 17.296 1.00 45.84 117 PRO A C 1
ATOM 895 O O . PRO A 1 117 ? -45.028 37.352 16.830 1.00 45.84 117 PRO A O 1
ATOM 898 N N . GLU A 1 118 ? -43.120 37.322 18.010 1.00 36.41 118 GLU A N 1
ATOM 899 C CA . GLU A 1 118 ? -42.918 38.773 18.009 1.00 36.41 118 GLU A CA 1
ATOM 900 C C . GLU A 1 118 ? -41.457 39.107 17.684 1.00 36.41 118 GLU A C 1
ATOM 902 O O . GLU A 1 118 ? -40.514 38.535 18.232 1.00 36.41 118 GLU A O 1
ATOM 907 N N . SER A 1 119 ? -41.318 40.013 16.716 1.00 41.59 119 SER A N 1
ATOM 908 C CA . SER A 1 119 ? -40.099 40.708 16.291 1.00 41.59 119 SER A CA 1
ATOM 909 C C . SER A 1 119 ? -39.670 41.710 17.377 1.00 41.59 119 SER A C 1
ATOM 911 O O . SER A 1 119 ? -40.549 42.223 18.071 1.00 41.59 119 SER A O 1
ATOM 913 N N . PRO A 1 120 ? -38.372 42.050 17.535 1.00 46.06 120 PRO A N 1
ATOM 914 C CA . PRO A 1 120 ? -37.941 43.330 16.963 1.00 46.06 120 PRO A CA 1
ATOM 915 C C . PRO A 1 120 ? -36.468 43.437 16.510 1.00 46.06 120 PRO A C 1
ATOM 917 O O . PRO A 1 120 ? -35.573 42.675 16.868 1.00 46.06 120 PRO A O 1
ATOM 920 N N . SER A 1 121 ? -36.286 44.490 15.717 1.00 36.06 121 SER A N 1
ATOM 921 C CA . SER A 1 121 ? -35.093 45.138 15.167 1.00 36.06 121 SER A CA 1
ATOM 922 C C . SER A 1 121 ? -34.014 45.583 16.178 1.00 36.06 121 SER A C 1
ATOM 924 O O . SER A 1 121 ? -34.344 46.173 17.200 1.00 36.06 121 SER A O 1
ATOM 926 N N . GLY A 1 122 ? -32.737 45.492 15.763 1.00 34.50 122 GLY A N 1
ATOM 927 C CA . GLY A 1 122 ? -31.795 46.630 15.815 1.00 34.50 122 GLY A CA 1
ATOM 928 C C . GLY A 1 122 ? -30.608 46.617 16.803 1.00 34.50 122 GLY A C 1
ATOM 929 O O . GLY A 1 122 ? -30.815 46.675 18.004 1.00 34.50 122 GLY A O 1
ATOM 930 N N . ALA A 1 123 ? -29.392 46.745 16.229 1.00 37.88 123 ALA A N 1
ATOM 931 C CA . ALA A 1 123 ? -28.109 47.248 16.786 1.00 37.88 123 ALA A CA 1
ATOM 932 C C . ALA A 1 123 ? -27.384 46.405 17.870 1.00 37.88 123 ALA A C 1
ATOM 934 O O . ALA A 1 123 ? -27.992 45.944 18.817 1.00 37.88 123 ALA A O 1
ATOM 935 N N . GLY A 1 124 ? -26.063 46.183 17.870 1.00 33.56 124 GLY A N 1
ATOM 936 C CA . GLY A 1 124 ? -24.955 46.572 16.997 1.00 33.56 124 GLY A CA 1
ATOM 937 C C . GLY A 1 124 ? -23.594 46.232 17.654 1.00 33.56 124 GLY A C 1
ATOM 938 O O . GLY A 1 124 ? -23.461 46.320 18.866 1.00 33.56 124 GLY A O 1
ATOM 939 N N . SER A 1 125 ? -22.597 45.919 16.812 1.00 36.56 125 SER A N 1
ATOM 940 C CA . SER A 1 125 ? -21.128 46.075 16.969 1.00 36.56 125 SER A CA 1
ATOM 941 C C . SER A 1 125 ? -20.258 45.224 17.929 1.00 36.56 125 SER A C 1
ATOM 943 O O . SER A 1 125 ? -20.285 45.431 19.132 1.00 36.56 125 SER A O 1
ATOM 945 N N . LYS A 1 126 ? -19.321 44.486 17.277 1.00 39.44 126 LYS A N 1
ATOM 946 C CA . LYS A 1 126 ? -17.848 44.304 17.505 1.00 39.44 126 LYS A CA 1
ATOM 947 C C . LYS A 1 126 ? -17.407 43.669 18.843 1.00 39.44 126 LYS A C 1
ATOM 949 O O . LYS A 1 126 ? -17.950 43.998 19.876 1.00 39.44 126 LYS A O 1
ATOM 954 N N . SER A 1 127 ? -16.408 42.792 18.963 1.00 34.34 127 SER A N 1
ATOM 955 C CA . SER A 1 127 ? -15.194 42.403 18.218 1.00 34.34 127 SER A CA 1
ATOM 956 C C . SER A 1 127 ? -14.862 40.942 18.613 1.00 34.34 127 SER A C 1
ATOM 958 O O . SER A 1 127 ? -15.291 40.477 19.659 1.00 34.34 127 SER A O 1
ATOM 960 N N . GLY A 1 128 ? -14.214 40.121 17.793 1.00 31.98 128 GLY A N 1
ATOM 961 C CA . GLY A 1 128 ? -12.769 40.124 17.589 1.00 31.98 128 GLY A CA 1
ATOM 962 C C . GLY A 1 128 ? -12.357 38.745 17.061 1.00 31.98 128 GLY A C 1
ATOM 963 O O . GLY A 1 128 ? -12.895 37.726 17.487 1.00 31.98 128 GLY A O 1
ATOM 964 N N . ALA A 1 129 ? -11.482 38.758 16.064 1.00 40.03 129 ALA A N 1
ATOM 965 C CA . ALA A 1 129 ? -10.919 37.593 15.404 1.00 40.03 129 ALA A CA 1
ATOM 966 C C . ALA A 1 129 ? -10.013 36.795 16.353 1.00 40.03 129 ALA A C 1
ATOM 968 O O . ALA A 1 129 ? -9.352 37.409 17.180 1.00 40.03 129 ALA A O 1
ATOM 969 N N . ASP A 1 130 ? -9.954 35.469 16.193 1.00 33.41 130 ASP A N 1
ATOM 970 C CA . ASP A 1 130 ? -8.689 34.775 15.919 1.00 33.41 130 ASP A CA 1
ATOM 971 C C . ASP A 1 130 ? -8.887 33.288 15.556 1.00 33.41 130 ASP A C 1
ATOM 973 O O . ASP A 1 130 ? -9.779 32.611 16.063 1.00 33.41 130 ASP A O 1
ATOM 977 N N . ALA A 1 131 ? -8.007 32.814 14.668 1.00 38.38 131 ALA A N 1
ATOM 978 C CA . ALA A 1 131 ? -7.684 31.421 14.335 1.00 38.38 131 ALA A CA 1
ATOM 979 C C . ALA A 1 131 ? -8.733 30.530 13.621 1.00 38.38 131 ALA A C 1
ATOM 981 O O . ALA A 1 131 ? -9.255 29.564 14.176 1.00 38.38 131 ALA A O 1
ATOM 982 N N . ALA A 1 132 ? -8.914 30.749 12.312 1.00 34.41 132 ALA A N 1
ATOM 983 C CA . ALA A 1 132 ? -9.363 29.703 11.387 1.00 34.41 132 ALA A CA 1
ATOM 984 C C . ALA A 1 132 ? -8.141 29.016 10.747 1.00 34.41 132 ALA A C 1
ATOM 986 O O . ALA A 1 132 ? -7.610 29.481 9.738 1.00 34.41 132 ALA A O 1
ATOM 987 N N . THR A 1 133 ? -7.697 27.905 11.342 1.00 39.00 133 THR A N 1
ATOM 988 C CA . THR A 1 133 ? -6.821 26.938 10.669 1.00 39.00 133 THR A CA 1
ATOM 989 C C . THR A 1 133 ? -7.659 26.096 9.711 1.00 39.00 133 THR A C 1
ATOM 991 O O . THR A 1 133 ? -8.750 25.625 10.027 1.00 39.00 133 THR A O 1
ATOM 994 N N . SER A 1 134 ? -7.121 25.962 8.510 1.00 43.00 134 SER A N 1
ATOM 995 C CA . SER A 1 134 ? -7.606 25.225 7.355 1.00 43.00 134 SER A CA 1
ATOM 996 C C . SER A 1 134 ? -7.935 23.752 7.630 1.00 43.00 134 SER A C 1
ATOM 998 O O . SER A 1 134 ? -7.160 23.054 8.271 1.00 43.00 134 SER A O 1
ATOM 1000 N N . LEU A 1 135 ? -9.018 23.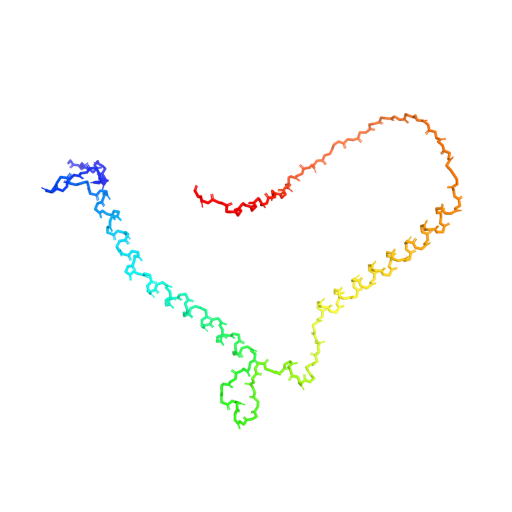245 7.027 1.00 38.78 135 LEU A N 1
ATOM 1001 C CA . LEU A 1 135 ? -8.934 22.209 5.983 1.00 38.78 135 LEU A CA 1
ATOM 1002 C C . LEU A 1 135 ? -10.323 21.921 5.387 1.00 38.78 135 LEU A C 1
ATOM 1004 O O . LEU A 1 135 ? -11.219 21.403 6.046 1.00 38.78 135 LEU A O 1
ATOM 1008 N N . ALA A 1 136 ? -10.479 22.243 4.106 1.00 45.72 136 ALA A N 1
ATOM 1009 C CA . ALA A 1 136 ? -11.606 21.820 3.287 1.00 45.72 136 ALA A CA 1
ATOM 1010 C C . ALA A 1 136 ? -11.384 20.378 2.784 1.00 45.72 136 ALA A C 1
ATOM 1012 O O . ALA A 1 136 ? -10.299 20.096 2.265 1.00 45.72 136 ALA A O 1
ATOM 1013 N N . PRO A 1 137 ? -12.381 19.477 2.839 1.00 44.72 137 PRO A N 1
ATOM 1014 C CA . PRO A 1 137 ? -12.361 18.263 2.036 1.00 44.72 137 PRO A CA 1
ATOM 1015 C C . PRO A 1 137 ? -12.836 18.587 0.611 1.00 44.72 137 PRO A C 1
ATOM 1017 O O . PRO A 1 137 ? -13.941 19.086 0.399 1.00 44.72 137 PRO A O 1
ATOM 1020 N N . LYS A 1 138 ? -11.982 18.321 -0.383 1.00 49.81 138 LYS A N 1
ATOM 1021 C CA . LYS A 1 138 ? -12.346 18.396 -1.806 1.00 49.81 138 LYS A CA 1
ATOM 1022 C C . LYS A 1 138 ? -13.320 17.255 -2.151 1.00 49.81 138 LYS A C 1
ATOM 1024 O O . LYS A 1 138 ? -13.048 16.120 -1.756 1.00 49.81 138 LYS A O 1
ATOM 1029 N N . PRO A 1 139 ? -14.401 17.505 -2.910 1.00 43.25 139 PRO A N 1
ATOM 1030 C CA . PRO A 1 139 ? -15.242 16.441 -3.443 1.00 43.25 139 PRO A CA 1
ATOM 1031 C C . PRO A 1 139 ? -14.516 15.721 -4.587 1.00 43.25 139 PRO A C 1
ATOM 1033 O O . PRO A 1 139 ? -14.005 16.349 -5.514 1.00 43.25 139 PRO A O 1
ATOM 1036 N N . VAL A 1 140 ? -14.463 14.392 -4.506 1.00 43.72 140 VAL A N 1
ATOM 1037 C CA . VAL A 1 140 ? -13.987 13.514 -5.580 1.00 43.72 140 VAL A CA 1
ATOM 1038 C C . VAL A 1 140 ? -15.082 13.445 -6.641 1.00 43.72 140 VAL A C 1
ATOM 1040 O O . VAL A 1 140 ? -16.124 12.828 -6.426 1.00 43.72 140 VAL A O 1
ATOM 1043 N N . ALA A 1 141 ? -14.854 14.102 -7.777 1.00 43.38 141 ALA A N 1
ATOM 1044 C CA . ALA A 1 141 ? -15.646 13.903 -8.980 1.00 43.38 141 ALA A CA 1
ATOM 1045 C C . ALA A 1 141 ? -15.319 12.520 -9.561 1.00 43.38 141 ALA A C 1
ATOM 1047 O O . ALA A 1 141 ? -14.178 12.227 -9.916 1.00 43.38 141 ALA A O 1
ATOM 1048 N N . THR A 1 142 ? -16.333 11.665 -9.609 1.00 49.50 142 THR A N 1
ATOM 1049 C CA . THR A 1 142 ? -16.366 10.443 -10.407 1.00 49.50 142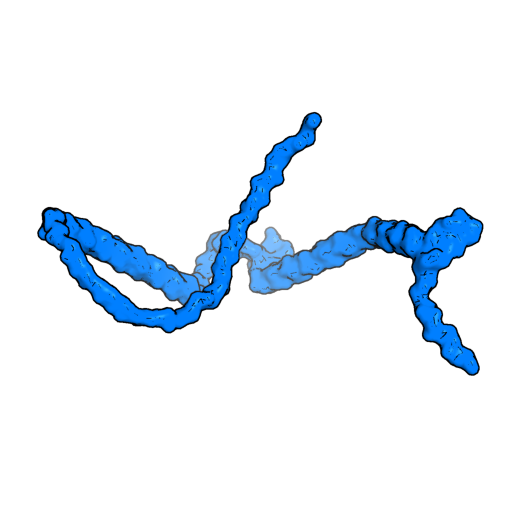 THR A CA 1
ATOM 1050 C C . THR A 1 142 ? -16.912 10.829 -11.775 1.00 49.50 142 THR A C 1
ATOM 1052 O O . THR A 1 142 ? -18.072 11.209 -11.876 1.00 49.50 142 THR A O 1
ATOM 1055 N N . GLU A 1 143 ? -16.097 10.736 -12.825 1.00 45.00 143 GLU A N 1
ATOM 1056 C CA . GLU A 1 143 ? -16.620 10.648 -14.188 1.00 45.00 143 GLU A CA 1
ATOM 1057 C C . GLU A 1 143 ? -16.401 9.236 -14.720 1.00 45.00 143 GLU A C 1
ATOM 1059 O O . GLU A 1 143 ? -15.289 8.714 -14.803 1.00 45.00 143 GLU A O 1
ATOM 1064 N N . VAL A 1 144 ? -17.537 8.621 -15.018 1.00 45.50 144 VAL A N 1
ATOM 1065 C CA . VAL A 1 144 ? -17.722 7.326 -15.645 1.00 45.50 144 VAL A CA 1
ATOM 1066 C C . VAL A 1 144 ? -18.112 7.620 -17.095 1.00 45.50 144 VAL A C 1
ATOM 1068 O O . VAL A 1 144 ? -19.145 8.236 -17.314 1.00 45.50 144 VAL A O 1
ATOM 1071 N N . VAL A 1 145 ? -17.302 7.119 -18.038 1.00 43.19 145 VAL A N 1
ATOM 1072 C CA . VAL A 1 145 ? -17.663 6.684 -19.409 1.00 43.19 145 VAL A CA 1
ATOM 1073 C C . VAL A 1 145 ? -18.136 7.761 -20.404 1.00 43.19 145 VAL A C 1
ATOM 1075 O O . VAL A 1 145 ? -19.142 8.422 -20.192 1.00 43.19 145 VAL A O 1
ATOM 1078 N N . THR A 1 146 ? -17.485 7.839 -21.577 1.00 43.25 146 THR A N 1
ATOM 1079 C CA . THR A 1 146 ? -18.056 7.432 -22.889 1.00 43.25 146 THR A CA 1
ATOM 1080 C C . THR A 1 146 ? -16.997 7.581 -23.990 1.00 43.25 146 THR A C 1
ATOM 1082 O O . THR A 1 146 ? -16.474 8.665 -24.226 1.00 43.25 146 THR A O 1
ATOM 1085 N N . THR A 1 147 ? -16.685 6.481 -24.675 1.00 53.88 147 THR A N 1
ATOM 1086 C CA . THR A 1 147 ? -16.011 6.467 -25.981 1.00 53.88 147 THR A CA 1
ATOM 1087 C C . THR A 1 147 ? -17.027 5.920 -26.974 1.00 53.88 147 THR A C 1
ATOM 1089 O O . THR A 1 147 ? -17.539 4.821 -26.759 1.00 53.88 147 THR A O 1
ATOM 1092 N N . SER A 1 148 ? -17.332 6.678 -28.024 1.00 56.81 148 SER A N 1
ATOM 1093 C CA . SER A 1 148 ? -17.898 6.176 -29.276 1.00 56.81 148 SER A CA 1
ATOM 1094 C C . SER A 1 148 ? -17.482 7.079 -30.422 1.00 56.81 148 SER A C 1
ATOM 1096 O O . SER A 1 148 ? -17.227 8.276 -30.160 1.00 56.81 148 SER A O 1
#

pLDDT: mean 70.34, std 21.82, range [31.98, 97.5]